Protein 1OPC (pdb70)

Nearest PDB structures (foldseek):
  1opc-assembly1_A  TM=1.010E+00  e=1.180E-20  Escherichia coli
  6lxn-assembly1_B  TM=9.032E-01  e=3.828E-16  Escherichia coli
  2jpb-assembly1_A  TM=8.738E-01  e=3.878E-15  Escherichi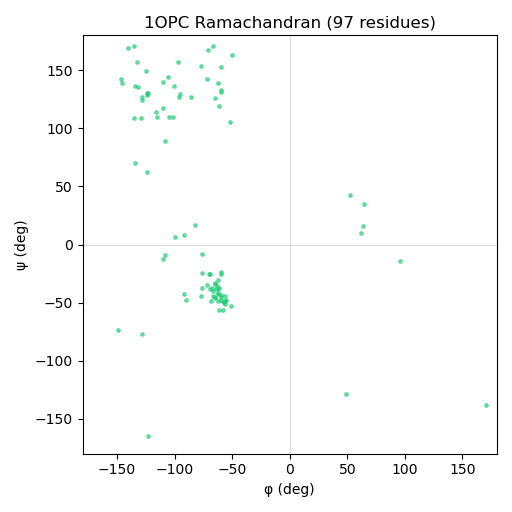a coli
  6zwt-assembly1_A  TM=8.992E-01  e=5.186E-13  Acinetobacter baumannii SDF
  3zq7-assembly1_A  TM=8.823E-01  e=1.208E-08  Escherichia coli K-12

Organism: Escherichia coli (strain K12) (NCBI:txid83333)

InterPro domains:
  IPR001789 Signal transduction response regulator, receiver domain [PF00072] (7-117)
  IPR001789 Signal transduction response regulator, receiver domain [PS50110] (6-120)
  IPR001789 Signal transduction response regulator, receiver domain [SM00448] (5-116)
  IPR001867 OmpR/PhoB-type DNA-binding domain [PF00486] (157-232)
  IPR001867 OmpR/PhoB-type DNA-binding domain [PS51755] (135-234)
  IPR001867 OmpR/PhoB-type DNA-binding domain [SM00862] (156-232)
  IPR001867 OmpR/PhoB-type DNA-binding domain [cd00383] (143-232)
  IPR011006 CheY-like superfamily [SSF52172] (3-126)
  IPR016032 Signal transduction response regulator, C-terminal effector [SSF46894] (132-234)
  IPR036388 Winged helix-like DNA-binding domain superfamily [G3DSA:1.10.10.10] (130-239)
  IPR039420 Transcriptional regulatory protein WalR-like [PTHR48111] (6-232)

Foldseek 3Di:
DADADQWDADLVPRWIARVHHTDHADQQLSLQVCVAVVAAPDFAAQVRSLVSSDDPDPHSPPDRSVVSLLVNLVVPAPDSVDGDQWADDPPTHIHGHGD

Solvent-accessible surface area: 5899 Å² total; per-residue (Å²): 128,29,76,4,52,85,5,100,2,50,40,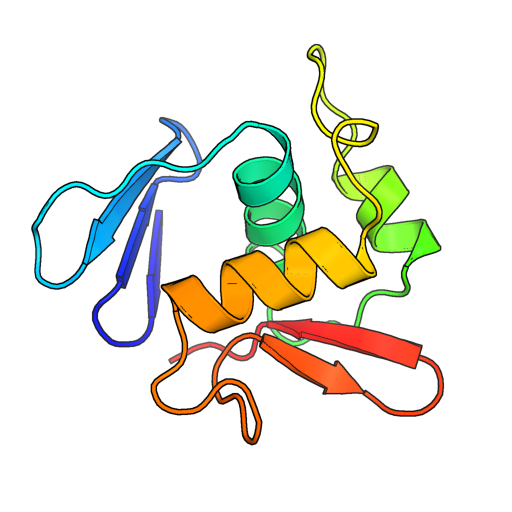73,83,87,83,3,58,101,109,97,116,110,31,115,10,55,16,3,9,16,3,0,0,66,5,0,9,53,46,67,161,85,57,9,46,111,112,92,0,59,77,56,6,162,52,253,85,142,7,10,169,29,67,63,6,55,69,3,2,57,98,0,34,182,36,4,15,152,63,38,77,146,30,93,27,0,56,53,42,221,88,110,10,28,12,2,21,38,127

B-factor: mean 24.41, std 8.56, range [8.74, 55.6]

Structure (mmCIF, N/CA/C/O backbone):
data_1OPC
#
_entry.id   1OPC
#
_cell.length_a   59.140
_cell.length_b   59.140
_cell.length_c   58.110
_cell.angle_alpha   90.00
_cell.angle_beta   90.00
_cell.angle_gamma   120.00
#
_symmetry.space_group_name_H-M   'P 32 2 1'
#
loop_
_entity.id
_entity.type
_entity.pdbx_description
1 polymer OMPR
2 water water
#
loop_
_atom_site.group_PDB
_atom_site.id
_atom_site.type_symbol
_atom_site.label_atom_id
_atom_site.label_alt_id
_atom_site.label_comp_id
_atom_site.label_asym_id
_atom_site.label_entity_id
_atom_site.label_seq_id
_atom_site.pdbx_PDB_ins_code
_atom_site.Cartn_x
_atom_site.Cartn_y
_atom_site.Cartn_z
_atom_site.occupancy
_atom_site.B_iso_or_equiv
_atom_site.auth_seq_id
_atom_site.auth_comp_id
_atom_site.auth_asym_id
_atom_site.auth_atom_id
_atom_site.pdbx_PDB_model_num
ATOM 1 N N . VAL A 1 8 ? 20.033 42.598 5.859 1.00 43.37 137 VAL A N 1
ATOM 2 C CA . VAL A 1 8 ? 20.491 42.062 7.178 1.00 40.51 137 VAL A CA 1
ATOM 3 C C . VAL A 1 8 ? 20.391 40.537 7.150 1.00 39.57 137 VAL A C 1
ATOM 4 O O . VAL A 1 8 ? 21.431 39.863 7.295 1.00 40.96 137 VAL A O 1
ATOM 8 N N . ILE A 1 9 ? 19.182 39.986 7.010 1.00 35.57 138 ILE A N 1
ATOM 9 C CA . ILE A 1 9 ? 19.029 38.552 7.229 1.00 32.62 138 ILE A CA 1
ATOM 10 C C . ILE A 1 9 ? 18.251 37.842 6.119 1.00 29.28 138 ILE A C 1
ATOM 11 O O . ILE A 1 9 ? 17.177 38.247 5.693 1.00 27.31 138 ILE A O 1
ATOM 16 N N . ALA A 1 10 ? 18.798 36.708 5.735 1.00 25.62 139 ALA A N 1
ATOM 17 C CA . ALA A 1 10 ? 18.125 35.851 4.756 1.00 25.19 139 ALA A CA 1
ATOM 18 C C . ALA A 1 10 ? 17.936 34.465 5.344 1.00 22.88 139 ALA A C 1
ATOM 19 O O . ALA A 1 10 ? 18.878 33.815 5.802 1.00 25.16 139 ALA A O 1
ATOM 21 N N . PHE A 1 11 ? 16.710 33.978 5.235 1.00 21.11 140 PHE A N 1
ATOM 22 C CA . PHE A 1 11 ? 16.411 32.589 5.486 1.00 19.55 140 PHE A CA 1
ATOM 23 C C . PHE A 1 11 ? 15.298 32.104 4.604 1.00 17.15 140 PHE A C 1
ATOM 24 O O . PHE A 1 11 ? 14.271 32.751 4.381 1.00 16.59 140 PHE A O 1
ATOM 32 N N . GLY A 1 12 ? 15.402 30.861 4.144 1.00 18.32 141 GLY A N 1
ATOM 33 C CA . GLY A 1 12 ? 14.449 30.356 3.149 1.00 17.79 141 GLY A CA 1
ATOM 34 C C . GLY A 1 12 ? 14.285 31.327 1.988 1.00 19.55 141 GLY A C 1
ATOM 35 O O . GLY A 1 12 ? 15.234 31.806 1.344 1.00 19.78 141 GLY A O 1
ATOM 36 N N . LYS A 1 13 ? 13.037 31.642 1.689 1.00 19.22 142 LYS A N 1
ATOM 37 C CA . LYS A 1 13 ? 12.672 32.555 0.590 1.00 20.60 142 LYS A CA 1
ATOM 38 C C . LYS A 1 13 ? 12.554 33.983 1.084 1.00 20.52 142 LYS A C 1
ATOM 39 O O . LYS A 1 13 ? 12.163 34.904 0.353 1.00 18.93 142 LYS A O 1
ATOM 45 N N . PHE A 1 14 ? 12.963 34.217 2.361 1.00 17.10 143 PHE A N 1
ATOM 46 C CA . PHE A 1 14 ? 12.784 35.509 3.004 1.00 16.16 143 PHE A CA 1
ATOM 47 C C . PHE A 1 14 ? 14.063 36.306 3.132 1.00 14.78 143 PHE A C 1
ATOM 48 O O . PHE A 1 14 ? 15.202 35.835 3.226 1.00 13.79 143 PHE A O 1
ATOM 56 N N . LYS A 1 15 ? 13.923 37.618 2.991 1.00 15.46 144 LYS A N 1
ATOM 57 C CA . LYS A 1 15 ? 14.991 38.570 3.273 1.00 18.60 144 LYS A CA 1
ATOM 58 C C . LYS A 1 15 ? 14.424 39.627 4.207 1.00 17.69 144 LYS A C 1
ATOM 59 O O . LYS A 1 15 ? 13.384 40.206 3.911 1.00 16.03 144 LYS A O 1
ATOM 65 N N . LEU A 1 16 ? 15.081 39.823 5.363 1.00 17.83 145 LEU A N 1
ATOM 66 C CA . LEU A 1 16 ? 14.561 40.790 6.317 1.00 15.60 145 LEU A CA 1
ATOM 67 C C . LEU A 1 16 ? 15.632 41.847 6.623 1.00 18.20 145 LEU A C 1
ATOM 68 O O . LEU A 1 16 ? 16.718 41.442 7.037 1.00 18.89 145 LEU A O 1
ATOM 73 N N . ASN A 1 17 ? 15.291 43.102 6.557 1.00 19.30 146 ASN A N 1
ATOM 74 C CA . ASN A 1 17 ? 16.168 44.205 6.828 1.00 23.59 146 ASN A CA 1
ATOM 75 C C . ASN A 1 17 ? 15.794 44.775 8.216 1.00 23.75 146 ASN A C 1
ATOM 76 O O . ASN A 1 17 ? 14.761 45.353 8.412 1.00 22.54 146 ASN A O 1
ATOM 81 N N . LEU A 1 18 ? 16.683 44.565 9.164 1.00 25.93 147 LEU A N 1
ATOM 82 C CA . LEU A 1 18 ? 16.441 44.847 10.571 1.00 29.55 147 LEU A CA 1
ATOM 83 C C . LEU A 1 18 ? 16.411 46.333 10.877 1.00 30.32 147 LEU A C 1
ATOM 84 O O . LEU A 1 18 ? 15.661 46.807 11.733 1.00 30.57 147 LEU A O 1
ATOM 89 N N . GLY A 1 19 ? 17.242 47.084 10.162 1.00 30.87 148 GLY A N 1
ATOM 90 C CA . GLY A 1 19 ? 17.237 48.530 10.242 1.00 32.64 148 GLY A CA 1
ATOM 91 C C . GLY A 1 19 ? 16.023 49.197 9.656 1.00 32.34 148 GLY A C 1
ATOM 92 O O . GLY A 1 19 ? 15.586 50.186 10.242 1.00 36.69 148 GLY A O 1
ATOM 93 N N . THR A 1 20 ? 15.422 48.770 8.538 1.00 30.72 149 THR A N 1
ATOM 94 C CA . THR A 1 20 ? 14.368 49.530 7.874 1.00 26.24 149 THR A CA 1
ATOM 95 C C . THR A 1 20 ? 12.999 48.899 8.022 1.00 25.38 149 THR A C 1
ATOM 96 O O . THR A 1 20 ? 11.966 49.399 7.600 1.00 24.01 149 THR A O 1
ATOM 100 N N . ARG A 1 21 ? 12.963 47.674 8.553 1.00 24.18 150 ARG A N 1
ATOM 101 C CA . ARG A 1 21 ? 11.758 46.880 8.680 1.00 24.26 150 ARG A CA 1
ATOM 102 C C . ARG A 1 21 ? 11.152 46.497 7.340 1.00 23.04 150 ARG A C 1
ATOM 103 O O . ARG A 1 21 ? 9.967 46.228 7.192 1.00 22.34 150 ARG A O 1
ATOM 111 N N . GLU A 1 22 ? 12.016 46.253 6.371 1.00 22.53 151 GLU A N 1
ATOM 112 C CA . GLU A 1 22 ? 11.580 45.814 5.043 1.00 20.36 151 GLU A CA 1
ATOM 113 C C . GLU A 1 22 ? 11.683 44.300 5.003 1.00 17.43 151 GLU A C 1
ATOM 114 O O . GLU A 1 22 ? 12.750 43.781 5.335 1.00 17.74 151 GLU A O 1
ATOM 120 N N . MET A 1 23 ? 10.612 43.605 4.642 1.00 15.56 152 MET A N 1
ATOM 121 C CA . MET A 1 23 ? 10.735 42.178 4.428 1.00 17.00 152 MET A CA 1
ATOM 122 C C . MET A 1 23 ? 10.243 41.739 3.014 1.00 14.95 152 MET A C 1
ATOM 123 O O . MET A 1 23 ? 9.315 42.342 2.581 1.00 15.70 152 MET A O 1
ATOM 128 N N . PHE A 1 24 ? 10.856 40.690 2.492 1.00 15.79 153 PHE A N 1
ATOM 129 C CA . PHE A 1 24 ? 10.519 40.262 1.115 1.00 17.13 153 PHE A CA 1
ATOM 130 C C . PHE A 1 24 ? 10.339 38.766 1.104 1.00 14.62 153 PHE A C 1
ATOM 131 O O . PHE A 1 24 ? 11.139 38.059 1.714 1.00 19.54 153 PHE A O 1
ATOM 139 N N . ARG A 1 25 ? 9.322 38.240 0.451 1.00 15.38 154 ARG A N 1
ATOM 140 C CA . ARG A 1 25 ? 9.254 36.831 0.154 1.00 14.89 154 ARG A CA 1
ATOM 141 C C . ARG A 1 25 ? 9.439 36.574 -1.378 1.00 13.83 154 ARG A C 1
ATOM 142 O O . ARG A 1 25 ? 8.562 37.025 -2.083 1.00 12.77 154 ARG A O 1
ATOM 150 N N . GLU A 1 26 ? 10.464 35.875 -1.749 1.00 16.69 155 GLU A N 1
ATOM 151 C CA . GLU A 1 26 ? 10.782 35.727 -3.204 1.00 18.57 155 GLU A CA 1
ATOM 152 C C . GLU A 1 26 ? 10.854 37.050 -3.914 1.00 18.20 155 GLU A C 1
ATOM 153 O O . GLU A 1 26 ? 10.260 37.277 -4.988 1.00 19.36 155 GLU A O 1
ATOM 159 N N 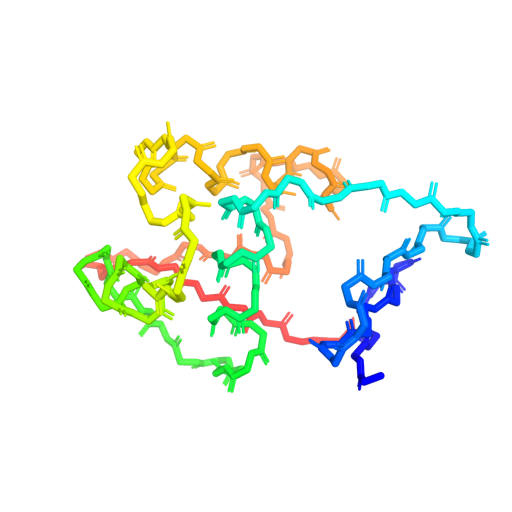. ASP A 1 27 ? 11.485 38.024 -3.282 1.00 16.60 156 ASP A N 1
ATOM 160 C CA . ASP A 1 27 ? 11.600 39.415 -3.579 1.00 17.86 156 ASP A CA 1
ATOM 161 C C . ASP A 1 27 ? 10.360 40.258 -3.621 1.00 13.37 156 ASP A C 1
ATOM 162 O O . ASP A 1 27 ? 10.444 41.408 -4.094 1.00 17.27 156 ASP A O 1
ATOM 167 N N . GLU A 1 28 ? 9.183 39.816 -3.217 1.00 12.22 157 GLU A N 1
ATOM 168 C CA . GLU A 1 28 ? 7.970 40.562 -3.171 1.00 12.91 157 GLU A CA 1
ATOM 169 C C . GLU A 1 28 ? 7.778 41.136 -1.718 1.00 14.36 157 GLU A C 1
ATOM 170 O O . GLU A 1 28 ? 8.023 40.353 -0.822 1.00 14.22 157 GLU A O 1
ATOM 176 N N . PRO A 1 29 ? 7.520 42.399 -1.656 1.00 15.60 158 PRO A N 1
ATOM 177 C CA . PRO A 1 29 ? 7.406 43.112 -0.371 1.00 16.94 158 PRO A CA 1
ATOM 178 C C . PRO A 1 29 ? 6.236 42.629 0.464 1.00 15.63 158 PRO A C 1
ATOM 179 O O . PRO A 1 29 ? 5.047 42.575 0.096 1.00 14.57 158 PRO A O 1
ATOM 183 N N . MET A 1 30 ? 6.602 42.249 1.711 1.00 17.47 159 MET A N 1
ATOM 184 C CA . MET A 1 30 ? 5.556 41.688 2.617 1.00 17.70 159 MET A CA 1
ATOM 185 C C . MET A 1 30 ? 5.629 42.469 3.960 1.00 16.62 159 MET A C 1
ATOM 186 O O . MET A 1 30 ? 6.729 42.762 4.419 1.00 15.87 159 MET A O 1
ATOM 191 N N . PRO A 1 31 ? 4.541 43.006 4.438 1.00 14.81 160 PRO A N 1
ATOM 192 C CA . PRO A 1 31 ? 4.538 43.853 5.642 1.00 18.75 160 PRO A CA 1
ATOM 193 C C . PRO A 1 31 ? 4.651 43.033 6.959 1.00 20.29 160 PRO A C 1
ATOM 194 O O . PRO A 1 31 ? 4.219 41.895 7.029 1.00 22.17 160 PRO A O 1
ATOM 198 N N . LEU A 1 32 ? 5.187 43.687 7.947 1.00 23.92 161 LEU A N 1
ATOM 199 C CA . LEU A 1 32 ? 5.375 43.246 9.323 1.00 26.61 161 LEU A CA 1
ATOM 200 C C . LEU A 1 32 ? 4.797 44.352 10.262 1.00 24.81 161 LEU A C 1
ATOM 201 O O . LEU A 1 32 ? 5.483 45.390 10.449 1.00 25.69 161 LEU A O 1
ATOM 206 N N . THR A 1 33 ? 3.672 43.979 10.853 1.00 25.26 162 THR A N 1
ATOM 207 C CA . THR A 1 33 ? 3.156 44.780 11.989 1.00 24.23 162 THR A CA 1
ATOM 208 C C . THR A 1 33 ? 4.231 45.023 13.008 1.00 22.60 162 THR A C 1
ATOM 209 O O . THR A 1 33 ? 5.286 44.380 13.078 1.00 21.72 162 THR A O 1
ATOM 213 N N . SER A 1 34 ? 3.972 46.021 13.897 1.00 22.37 163 SER A N 1
ATOM 214 C CA . SER A 1 34 ? 4.930 46.323 14.939 1.00 19.78 163 SER A CA 1
ATOM 215 C C . SER A 1 34 ? 5.265 45.096 15.771 1.00 16.33 163 SER A C 1
ATOM 216 O O . SER A 1 34 ? 6.449 44.921 16.067 1.00 18.89 163 SER A O 1
ATOM 219 N N . GLY A 1 35 ? 4.294 44.333 16.220 1.00 18.38 164 GLY A N 1
ATOM 220 C CA . GLY A 1 35 ? 4.565 43.226 17.149 1.00 18.36 164 GLY A CA 1
ATOM 221 C C . GLY A 1 35 ? 5.179 42.025 16.454 1.00 17.11 164 GLY A C 1
ATOM 222 O O . GLY A 1 35 ? 6.038 41.269 16.949 1.00 15.90 164 GLY A O 1
ATOM 223 N N . GLU A 1 36 ? 4.693 41.784 15.201 1.00 15.99 165 GLU A N 1
ATOM 224 C CA . GLU A 1 36 ? 5.367 40.765 14.385 1.00 15.19 165 GLU A CA 1
ATOM 225 C C . GLU A 1 36 ? 6.823 41.042 14.198 1.00 12.59 165 GLU A C 1
ATOM 226 O O . GLU A 1 36 ? 7.694 40.183 14.425 1.00 15.11 165 GLU A O 1
ATOM 232 N N . PHE A 1 37 ? 7.201 42.249 13.805 1.00 14.35 166 PHE A N 1
ATOM 233 C CA . PHE A 1 37 ? 8.534 42.740 13.622 1.00 17.17 166 PHE A CA 1
ATOM 234 C C . PHE A 1 37 ? 9.330 42.658 14.934 1.00 16.50 166 PHE A C 1
ATOM 235 O O . PHE A 1 37 ? 10.448 42.174 14.953 1.00 14.95 166 PHE A O 1
ATOM 243 N N . ALA A 1 38 ? 8.656 43.152 15.996 1.00 17.39 167 ALA A N 1
ATOM 244 C CA . ALA A 1 38 ? 9.410 43.069 17.293 1.00 17.42 167 ALA A CA 1
ATOM 245 C C . ALA A 1 38 ? 9.783 41.639 17.614 1.00 14.65 167 ALA A C 1
ATOM 246 O O . ALA A 1 38 ? 10.923 41.403 18.017 1.00 15.60 167 ALA A O 1
ATOM 248 N N . VAL A 1 39 ? 8.864 40.674 17.552 1.00 17.38 168 VAL A N 1
ATOM 249 C CA . VAL A 1 39 ? 9.175 39.282 17.892 1.00 17.10 168 VAL A CA 1
ATOM 250 C C . VAL A 1 39 ? 10.174 38.645 16.937 1.00 16.30 168 VAL A C 1
ATOM 251 O O . VAL A 1 39 ? 11.148 37.993 17.291 1.00 12.93 168 VAL A O 1
ATOM 255 N N . LEU A 1 40 ? 9.901 38.880 15.634 1.00 14.71 169 LEU A N 1
ATOM 256 C CA . LEU A 1 40 ? 10.862 38.327 14.650 1.00 13.45 169 LEU A CA 1
ATOM 257 C C . LEU A 1 40 ? 12.200 38.905 14.808 1.00 8.74 169 LEU A C 1
ATOM 258 O O . LEU A 1 40 ? 13.164 38.158 14.777 1.00 11.95 169 LEU A O 1
ATOM 263 N N . LYS A 1 41 ? 12.427 40.198 15.050 1.00 12.37 170 LYS A N 1
ATOM 264 C CA . LYS A 1 41 ? 13.736 40.755 15.260 1.00 17.01 170 LYS A CA 1
ATOM 265 C C . LYS A 1 41 ? 14.411 40.176 16.510 1.00 16.78 170 LYS A C 1
ATOM 266 O O . LYS A 1 41 ? 15.609 39.968 16.490 1.00 14.99 170 LYS A O 1
ATOM 272 N N . ALA A 1 42 ? 13.629 39.908 17.559 1.00 15.75 171 ALA A N 1
ATOM 273 C CA . ALA A 1 42 ? 14.279 39.357 18.779 1.00 14.97 171 ALA A CA 1
ATOM 274 C C . ALA A 1 42 ? 14.825 37.983 18.493 1.00 15.11 171 ALA A C 1
ATOM 275 O O . ALA A 1 42 ? 15.952 37.553 18.748 1.00 17.43 171 ALA A O 1
ATOM 277 N N . LEU A 1 43 ? 14.013 37.158 17.802 1.00 15.83 172 LEU A N 1
ATOM 278 C CA . LEU A 1 43 ? 14.400 35.817 17.400 1.00 14.70 172 LEU A CA 1
ATOM 279 C C . LEU A 1 43 ? 15.650 35.792 16.530 1.00 16.21 172 LEU A C 1
ATOM 280 O O . LEU A 1 43 ? 16.611 35.087 16.811 1.00 14.22 172 LEU A O 1
ATOM 285 N N . VAL A 1 44 ? 15.628 36.518 15.401 1.00 18.77 173 VAL A N 1
ATOM 286 C CA . VAL A 1 44 ? 16.686 36.314 14.385 1.00 18.35 173 VAL A CA 1
ATOM 287 C C . VAL A 1 44 ? 17.971 36.972 14.820 1.00 19.32 173 VAL A C 1
ATOM 288 O O . VAL A 1 44 ? 19.071 36.636 14.377 1.00 19.13 173 VAL A O 1
ATOM 292 N N . SER A 1 45 ? 17.855 37.988 15.685 1.00 18.51 174 SER A N 1
ATOM 293 C CA . SER A 1 45 ? 19.028 38.623 16.257 1.00 19.03 174 SER A CA 1
ATOM 294 C C . SER A 1 45 ? 19.653 37.777 17.355 1.00 18.60 174 SER A C 1
ATOM 295 O O . SER A 1 45 ? 20.783 38.052 17.778 1.00 18.57 174 SER A O 1
ATOM 298 N N . HIS A 1 46 ? 19.067 36.691 17.807 1.00 18.77 175 HIS A N 1
ATOM 299 C CA . HIS A 1 46 ? 19.656 35.703 18.699 1.00 18.95 175 HIS A CA 1
ATOM 300 C C . HIS A 1 46 ? 19.628 34.309 18.138 1.00 19.99 175 HIS A C 1
ATOM 301 O O . HIS A 1 46 ? 19.014 33.374 18.668 1.00 19.33 175 HIS A O 1
ATOM 308 N N . PRO A 1 47 ? 20.321 34.088 16.997 1.00 19.99 176 PRO A N 1
ATOM 309 C CA . PRO A 1 47 ? 20.153 32.825 16.285 1.00 21.04 176 PRO A CA 1
ATOM 310 C C . PRO A 1 47 ? 20.539 31.644 17.139 1.00 21.76 176 PRO A C 1
ATOM 311 O O . PRO A 1 47 ? 21.574 31.602 17.808 1.00 22.73 176 PRO A O 1
ATOM 315 N N . ARG A 1 48 ? 19.709 30.623 17.211 1.00 22.14 177 ARG A N 1
ATOM 316 C CA . ARG A 1 48 ? 19.888 29.420 17.985 1.00 25.41 177 ARG A CA 1
ATOM 317 C C . ARG A 1 48 ? 19.934 29.645 19.493 1.00 25.64 177 ARG A C 1
ATOM 318 O O . ARG A 1 48 ? 20.375 28.744 20.216 1.00 25.76 177 ARG A O 1
ATOM 326 N N . GLU A 1 49 ? 19.509 30.800 20.011 1.00 25.34 178 GLU A N 1
ATOM 327 C CA . GLU A 1 49 ? 19.279 30.916 21.455 1.00 24.90 178 GLU A CA 1
ATOM 328 C C . GLU A 1 49 ? 17.773 30.824 21.719 1.00 21.67 178 GLU A C 1
ATOM 329 O O . GLU A 1 49 ? 17.031 31.694 21.290 1.00 22.92 178 GLU A O 1
ATOM 335 N N . PRO A 1 50 ? 17.334 29.741 22.316 1.00 20.45 179 PRO A N 1
ATOM 336 C CA . PRO A 1 50 ? 15.953 29.597 22.744 1.00 20.17 179 PRO A CA 1
ATOM 337 C C . PRO A 1 50 ? 15.609 30.700 23.742 1.00 18.78 179 PRO A C 1
ATOM 338 O O . PRO A 1 50 ? 16.411 31.065 24.598 1.00 18.57 179 PRO A O 1
ATOM 342 N N . LEU A 1 51 ? 14.469 31.323 23.528 1.00 17.87 180 LEU A N 1
ATOM 343 C CA . LEU A 1 51 ? 14.118 32.538 24.236 1.00 17.36 180 LEU A CA 1
ATOM 344 C C . LEU A 1 51 ? 12.773 32.303 24.926 1.00 18.18 180 LEU A C 1
ATOM 345 O O . LEU A 1 51 ? 11.859 31.847 24.262 1.00 17.95 180 LEU A O 1
ATOM 350 N N . SER A 1 52 ? 12.705 32.587 26.242 1.00 15.09 181 SER A N 1
ATOM 351 C CA . SER A 1 52 ? 11.445 32.299 26.937 1.00 13.49 181 SER A CA 1
ATOM 352 C C . SER A 1 52 ? 10.425 33.317 26.456 1.00 12.73 181 SER A C 1
ATOM 353 O O . SER A 1 52 ? 10.808 34.344 25.920 1.00 14.14 181 SER A O 1
ATOM 356 N N . ARG A 1 53 ? 9.148 33.126 26.742 1.00 14.47 182 ARG A N 1
ATOM 357 C CA . ARG A 1 53 ? 8.193 34.202 26.507 1.00 15.58 182 ARG A CA 1
ATOM 358 C C . ARG A 1 53 ? 8.522 35.482 27.204 1.00 18.18 182 ARG A C 1
ATOM 359 O O . ARG A 1 53 ? 8.335 36.536 26.591 1.00 14.76 182 ARG A O 1
ATOM 367 N N . ASP A 1 54 ? 8.919 35.406 28.522 1.00 14.50 183 ASP A N 1
ATOM 368 C CA . ASP A 1 54 ? 9.352 36.601 29.195 1.00 15.69 183 ASP A CA 1
ATOM 369 C C . ASP A 1 54 ? 10.495 37.328 28.500 1.00 14.64 183 ASP A C 1
ATOM 370 O O . ASP A 1 54 ? 10.437 38.533 28.286 1.00 14.77 183 ASP A O 1
ATOM 375 N N . LYS A 1 55 ? 11.539 36.656 28.112 1.00 14.37 184 LYS A N 1
ATOM 376 C CA . LYS A 1 55 ? 12.698 37.222 27.442 1.00 18.96 184 LYS A CA 1
ATOM 377 C C . LYS A 1 55 ? 12.341 37.787 26.041 1.00 18.56 184 LYS A C 1
ATOM 378 O O . LYS A 1 55 ? 12.739 38.926 25.740 1.00 19.72 184 LYS A O 1
ATOM 384 N N . LEU A 1 56 ? 11.416 37.173 25.344 1.00 19.56 185 LEU A N 1
ATOM 385 C CA . LEU A 1 56 ? 10.917 37.722 24.067 1.00 20.65 185 LEU A CA 1
ATOM 386 C C . LEU A 1 56 ? 10.121 38.985 24.243 1.00 20.84 185 LEU A C 1
ATOM 387 O O . LEU A 1 56 ? 10.361 40.010 23.606 1.00 22.43 185 LEU A O 1
ATOM 392 N N . MET A 1 57 ? 9.174 38.941 25.189 1.00 23.59 186 MET A N 1
ATOM 393 C CA . MET A 1 57 ? 8.416 40.133 25.551 1.00 28.44 186 MET A CA 1
ATOM 394 C C . MET A 1 57 ? 9.378 41.273 25.849 1.00 26.61 186 MET A C 1
ATOM 395 O O . MET A 1 57 ? 9.108 42.332 25.309 1.00 25.70 186 MET A O 1
ATOM 400 N N . ASN A 1 58 ? 10.357 41.069 26.726 1.00 25.90 187 ASN A N 1
ATOM 401 C CA . ASN A 1 58 ? 11.336 42.044 27.110 1.00 24.91 187 ASN A CA 1
ATOM 402 C C . ASN A 1 58 ? 12.105 42.599 25.892 1.00 24.46 187 ASN A C 1
ATOM 403 O O . ASN A 1 58 ? 12.334 43.794 25.793 1.00 21.51 187 ASN A O 1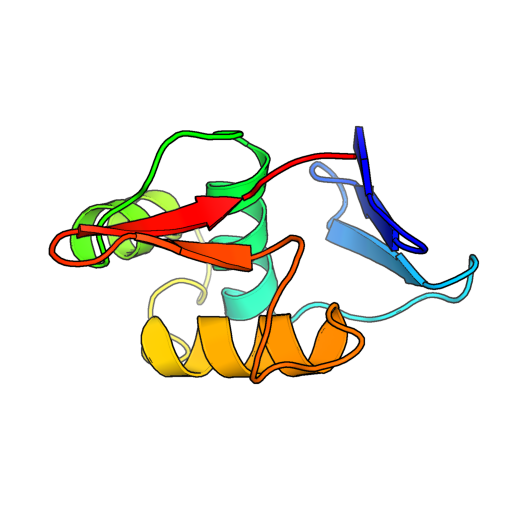
ATOM 408 N N . LEU A 1 59 ? 12.640 41.692 25.067 1.00 22.29 188 LEU A N 1
ATOM 409 C CA . LEU A 1 59 ? 13.381 42.058 23.859 1.00 24.75 188 LEU A CA 1
ATOM 410 C C . LEU A 1 59 ? 12.548 42.749 22.788 1.00 26.72 188 LEU A C 1
ATOM 411 O O . LEU A 1 59 ? 13.004 43.622 22.021 1.00 28.34 188 LEU A O 1
ATOM 416 N N . ALA A 1 60 ? 11.278 42.393 22.668 1.00 27.39 189 ALA A N 1
ATOM 417 C CA . ALA A 1 60 ? 10.286 43.088 21.878 1.00 29.38 189 ALA A CA 1
ATOM 418 C C . ALA A 1 60 ? 9.983 44.543 22.215 1.00 31.37 189 ALA A C 1
ATOM 419 O O . ALA A 1 60 ? 9.474 45.253 21.323 1.00 30.82 189 ALA A O 1
ATOM 421 N N . ARG A 1 61 ? 10.221 45.016 23.439 1.00 30.98 190 ARG A N 1
ATOM 422 C CA . ARG A 1 61 ? 9.970 46.398 23.803 1.00 33.18 190 ARG A CA 1
ATOM 423 C C . ARG A 1 61 ? 10.770 47.429 23.014 1.00 33.55 190 ARG A C 1
ATOM 424 O O . ARG A 1 61 ? 12.008 47.469 23.053 1.00 32.86 190 ARG A O 1
ATOM 432 N N . GLY A 1 62 ? 10.058 48.304 22.297 1.00 32.78 191 GLY A N 1
ATOM 433 C CA . GLY A 1 62 ? 10.704 49.425 21.613 1.00 30.79 191 GLY A CA 1
ATOM 434 C C . GLY A 1 62 ? 10.070 50.736 22.082 1.00 30.43 191 GLY A C 1
ATOM 435 O O . GLY A 1 62 ? 9.265 50.690 23.014 1.00 30.78 191 GLY A O 1
ATOM 436 N N . ARG A 1 63 ? 10.285 51.853 21.389 1.00 26.82 192 ARG A N 1
ATOM 437 C CA . ARG A 1 63 ? 9.566 53.076 21.703 1.00 27.67 192 ARG A CA 1
ATOM 438 C C . ARG A 1 63 ? 8.163 53.217 21.119 1.00 27.48 192 ARG A C 1
ATOM 439 O O . ARG A 1 63 ? 7.559 54.301 21.162 1.00 26.54 192 ARG A O 1
ATOM 447 N N . GLU A 1 64 ? 7.560 52.113 20.663 1.00 27.97 193 GLU A N 1
ATOM 448 C CA . GLU A 1 64 ? 6.249 52.140 20.036 1.00 27.13 193 GLU A CA 1
ATOM 449 C C . GLU A 1 64 ? 5.428 50.995 20.600 1.00 27.28 19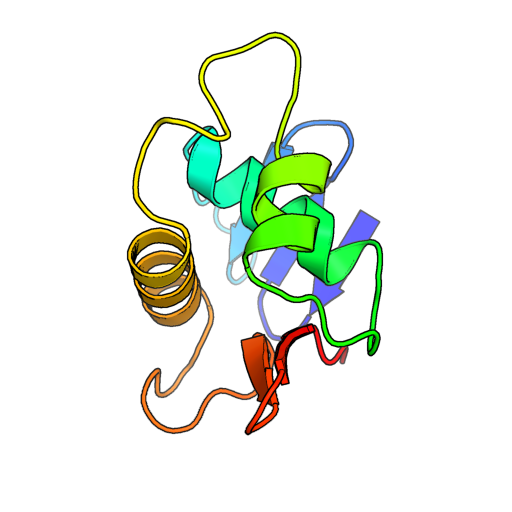3 GLU A C 1
ATOM 450 O O . GLU A 1 64 ? 5.982 50.135 21.288 1.00 27.58 193 GLU A O 1
ATOM 456 N N . TYR A 1 65 ? 4.156 50.967 20.285 1.00 26.36 194 TYR A N 1
ATOM 457 C CA . TYR A 1 65 ? 3.258 49.851 20.379 1.00 29.23 194 TYR A CA 1
ATOM 458 C C . TYR A 1 65 ? 3.861 48.640 19.668 1.00 30.45 194 TYR A C 1
ATOM 459 O O . TYR A 1 65 ? 4.107 48.752 18.461 1.00 28.77 194 TYR A O 1
ATOM 468 N N . SER A 1 66 ? 4.342 47.661 20.410 1.00 27.99 195 SER A N 1
ATOM 469 C CA . SER A 1 66 ? 5.113 46.573 19.815 1.00 29.57 195 SER A CA 1
ATOM 470 C C . SER A 1 66 ? 4.828 45.349 20.668 1.00 30.83 195 SER A C 1
ATOM 471 O O . SER A 1 66 ? 4.063 44.463 20.284 1.00 29.17 195 SER A O 1
ATOM 474 N N . ALA A 1 67 ? 5.408 45.360 21.844 1.00 31.92 196 ALA A N 1
ATOM 475 C CA . ALA A 1 67 ? 5.297 44.232 22.766 1.00 33.96 196 ALA A CA 1
ATOM 476 C C . ALA A 1 67 ? 3.870 43.966 23.211 1.00 34.23 196 ALA A C 1
ATOM 477 O O . ALA A 1 67 ? 3.494 42.793 23.428 1.00 33.83 196 ALA A O 1
ATOM 479 N N . MET A 1 68 ? 3.015 44.979 23.303 1.00 33.43 197 MET A N 1
ATOM 480 C CA . MET A 1 68 ? 1.694 44.823 23.910 1.00 34.99 197 MET A CA 1
ATOM 481 C C . MET A 1 68 ? 0.618 44.666 22.841 1.00 35.12 197 MET A C 1
ATOM 482 O O . MET A 1 68 ? -0.586 44.573 23.121 1.00 33.85 197 MET A O 1
ATOM 487 N N . GLU A 1 69 ? 0.994 44.547 21.553 1.00 35.35 198 GLU A N 1
ATOM 488 C CA . GLU A 1 69 ? 0.020 44.356 20.486 1.00 34.35 198 GLU A CA 1
ATOM 489 C C . GLU A 1 69 ? -0.797 43.081 20.606 1.00 34.89 198 GLU A C 1
ATOM 490 O O . GLU A 1 69 ? -2.034 43.124 20.637 1.00 33.62 198 GLU A O 1
ATOM 496 N N . ARG A 1 70 ? -0.157 41.917 20.673 1.00 34.13 199 ARG A N 1
ATOM 497 C CA . ARG A 1 70 ? -0.811 40.647 20.908 1.00 35.10 199 ARG A CA 1
ATOM 498 C C . ARG A 1 70 ? 0.050 39.783 21.853 1.00 34.44 199 ARG A C 1
ATOM 499 O O . ARG A 1 70 ? 1.216 40.114 22.083 1.00 33.87 199 ARG A O 1
ATOM 507 N N . SER A 1 71 ? -0.530 38.687 22.323 1.00 31.19 200 SER A N 1
ATOM 508 C CA . SER A 1 71 ? 0.246 37.730 23.126 1.00 30.93 200 SER A CA 1
ATOM 509 C C . SER A 1 71 ? 1.432 37.186 22.333 1.00 28.69 200 SER A C 1
ATOM 510 O O . SER A 1 71 ? 1.341 37.147 21.089 1.00 25.61 200 SER A O 1
ATOM 513 N N . ILE A 1 72 ? 2.518 36.772 22.990 1.00 25.42 201 ILE A N 1
ATOM 514 C CA . ILE A 1 72 ? 3.685 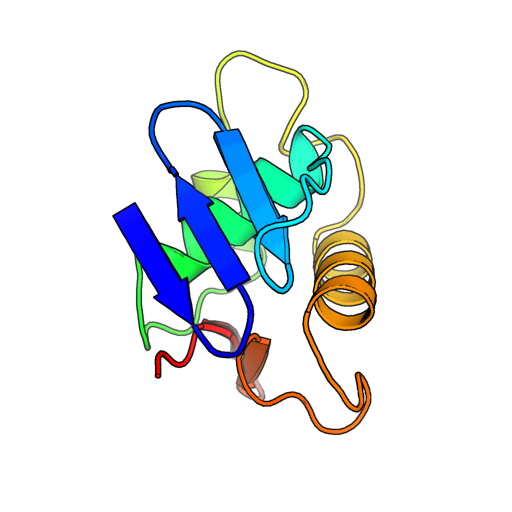36.2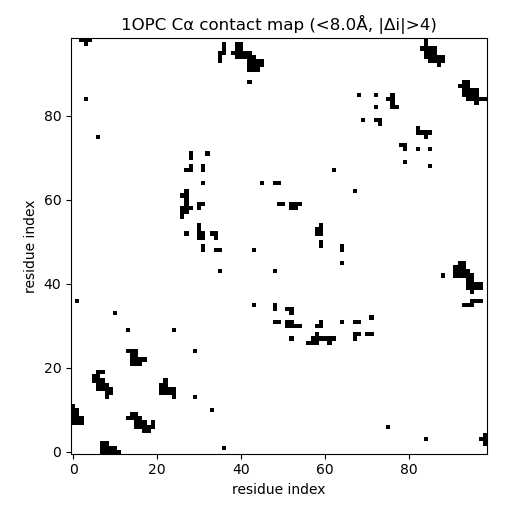72 22.281 1.00 24.03 201 ILE A CA 1
ATOM 515 C C . ILE A 1 72 ? 3.300 35.005 21.477 1.00 24.49 201 ILE A C 1
ATOM 516 O O . ILE A 1 72 ? 3.804 34.863 20.355 1.00 22.52 201 ILE A O 1
ATOM 521 N N . ASP A 1 73 ? 2.518 34.084 22.020 1.00 21.82 202 ASP A N 1
ATOM 522 C CA . ASP A 1 73 ? 2.202 32.829 21.338 1.00 23.76 202 ASP A CA 1
ATOM 523 C C . ASP A 1 73 ? 1.403 33.067 20.047 1.00 22.63 202 ASP A C 1
ATOM 524 O O . ASP A 1 73 ? 1.560 32.363 19.025 1.00 20.37 202 ASP A O 1
ATOM 529 N N . VAL A 1 74 ? 0.502 34.025 20.094 1.00 22.30 203 VAL A N 1
ATOM 530 C CA . VAL A 1 74 ? -0.270 34.487 18.940 1.00 22.26 203 VAL A CA 1
ATOM 531 C C . VAL A 1 74 ? 0.628 35.189 17.914 1.00 19.64 203 VAL A C 1
ATOM 532 O O . VAL A 1 74 ? 0.462 34.925 16.692 1.00 17.93 203 VAL A O 1
ATOM 536 N N . GLN A 1 75 ? 1.619 35.948 18.328 1.00 17.97 204 GLN A N 1
ATOM 537 C CA . GLN A 1 75 ? 2.596 36.531 17.415 1.00 19.40 204 GLN A CA 1
ATOM 538 C C . GLN A 1 75 ? 3.401 35.412 16.749 1.00 19.30 204 GLN A C 1
ATOM 539 O O . GLN A 1 75 ? 3.635 35.515 15.523 1.00 16.46 204 GLN A O 1
ATOM 545 N N . ILE A 1 76 ? 3.854 34.429 17.530 1.00 15.83 205 ILE A N 1
ATOM 546 C CA . ILE A 1 76 ? 4.621 33.322 16.969 1.00 15.27 205 ILE A CA 1
ATOM 547 C C . ILE A 1 76 ? 3.826 32.552 15.914 1.00 16.96 205 ILE A C 1
ATOM 548 O O . ILE A 1 76 ? 4.366 32.175 14.860 1.00 14.29 205 ILE A O 1
ATOM 553 N N . SER A 1 77 ? 2.570 32.319 16.238 1.00 15.35 206 SER A N 1
ATOM 554 C CA . SER A 1 77 ? 1.647 31.608 15.348 1.00 18.27 206 SER A CA 1
ATOM 555 C C . SER A 1 77 ? 1.457 32.395 14.049 1.00 18.38 206 SER A C 1
ATOM 556 O O . SER A 1 77 ? 1.585 31.776 12.968 1.00 18.80 206 SER A O 1
ATOM 559 N N . ARG A 1 78 ? 1.191 33.678 14.128 1.00 17.17 207 ARG A N 1
ATOM 560 C CA . ARG A 1 78 ? 1.124 34.532 12.964 1.00 19.40 207 ARG A CA 1
ATOM 561 C C . ARG A 1 78 ? 2.422 34.581 12.165 1.00 18.35 207 ARG A C 1
ATOM 562 O O . ARG A 1 78 ? 2.358 34.383 10.943 1.00 18.45 207 ARG A O 1
ATOM 570 N N . LEU A 1 79 ? 3.596 34.712 12.744 1.00 14.30 208 LEU A N 1
ATOM 571 C CA . LEU A 1 79 ? 4.896 34.663 12.103 1.00 16.09 208 LEU A CA 1
ATOM 572 C C . LEU A 1 79 ? 5.174 33.311 11.427 1.00 17.98 208 LEU A C 1
ATOM 573 O O . LEU A 1 79 ? 5.549 33.249 10.226 1.00 14.63 208 LEU A O 1
ATOM 578 N N . ARG A 1 80 ? 4.730 32.221 12.061 1.00 15.74 209 ARG A N 1
ATOM 579 C CA . ARG A 1 80 ? 4.870 30.893 11.476 1.00 15.89 209 ARG A CA 1
ATOM 580 C C . ARG A 1 80 ? 3.998 30.754 10.206 1.00 18.12 209 ARG A C 1
ATOM 581 O O . ARG A 1 80 ? 4.397 30.137 9.219 1.00 18.32 209 ARG A O 1
ATOM 589 N N . ARG A 1 81 ? 2.797 31.282 10.199 1.00 18.73 210 ARG A N 1
ATOM 590 C CA . ARG A 1 81 ? 1.876 31.240 9.086 1.00 22.85 210 ARG A CA 1
ATOM 591 C C . ARG A 1 81 ? 2.347 32.116 7.916 1.00 22.56 210 ARG A C 1
ATOM 592 O O . ARG A 1 81 ? 2.168 31.726 6.734 1.00 23.20 210 ARG A O 1
ATOM 600 N N . MET A 1 82 ? 3.141 33.110 8.217 1.00 20.71 211 MET A N 1
ATOM 601 C CA . MET A 1 82 ? 3.866 33.955 7.293 1.00 23.98 211 MET A CA 1
ATOM 602 C C . MET A 1 82 ? 5.098 33.270 6.719 1.00 23.95 211 MET A C 1
ATOM 603 O O . MET A 1 82 ? 5.330 33.348 5.494 1.00 19.21 211 MET A O 1
ATOM 608 N N . VAL A 1 83 ? 5.934 32.569 7.499 1.00 19.16 212 VAL A N 1
ATOM 609 C CA . VAL A 1 83 ? 7.245 32.164 7.072 1.00 19.01 212 VAL A CA 1
ATOM 610 C C . VAL A 1 83 ? 7.401 30.664 6.837 1.00 17.32 212 VAL A C 1
ATOM 611 O O . VAL A 1 83 ? 8.389 30.209 6.232 1.00 17.84 212 VAL A O 1
ATOM 615 N N . GLU A 1 84 ? 6.493 29.788 7.230 1.00 17.88 213 GLU A N 1
ATOM 616 C CA . GLU A 1 84 ? 6.770 28.363 7.320 1.00 19.35 213 GLU A CA 1
ATOM 617 C C . GLU A 1 84 ? 5.960 27.691 6.182 1.00 20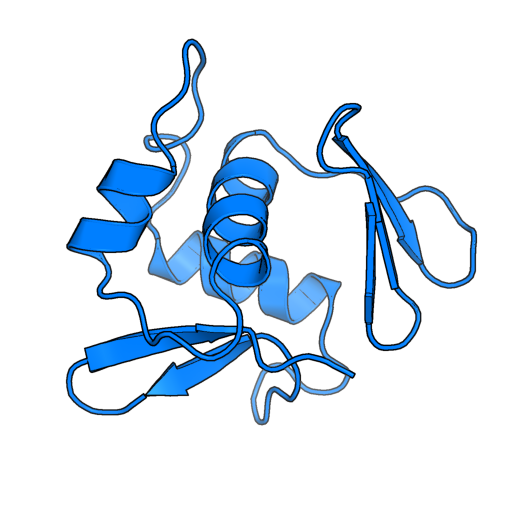.49 213 GLU A C 1
ATOM 618 O O . GLU A 1 84 ? 4.793 28.050 6.053 1.00 22.57 213 GLU A O 1
ATOM 624 N N . GLU A 1 85 ? 6.558 26.716 5.531 1.00 19.96 214 GLU A N 1
ATOM 625 C CA . GLU A 1 85 ? 5.765 25.836 4.660 1.00 21.87 214 GLU A CA 1
ATOM 626 C C . GLU A 1 85 ? 4.695 25.045 5.414 1.00 21.52 214 GLU A C 1
ATOM 627 O O . GLU A 1 85 ? 3.614 24.887 4.877 1.00 19.58 214 GLU A O 1
ATOM 633 N N . ASP A 1 86 ? 5.013 24.579 6.635 1.00 19.21 215 ASP A N 1
ATOM 634 C CA . ASP A 1 86 ? 3.965 23.932 7.444 1.00 20.63 215 ASP A CA 1
ATOM 635 C C . ASP A 1 86 ? 4.092 24.485 8.876 1.00 17.69 215 ASP A C 1
ATOM 636 O O . ASP A 1 86 ? 5.073 24.135 9.502 1.00 16.81 215 ASP A O 1
ATOM 641 N N . PRO A 1 87 ? 3.188 25.297 9.325 1.00 19.76 216 PRO A N 1
ATOM 642 C CA . PRO A 1 87 ? 3.267 25.885 10.679 1.00 20.49 216 PRO A CA 1
ATOM 643 C C . PRO A 1 87 ? 3.287 24.858 11.796 1.00 20.19 216 PRO A C 1
ATOM 644 O O . PRO A 1 87 ? 3.938 25.062 12.852 1.00 17.21 216 PRO A O 1
ATOM 648 N N . ALA A 1 88 ? 2.725 23.688 11.516 1.00 18.24 217 ALA A N 1
ATOM 649 C CA . ALA A 1 88 ? 2.743 22.539 12.383 1.00 19.25 217 ALA A CA 1
ATOM 650 C C . ALA A 1 88 ? 4.078 21.856 12.549 1.00 20.03 217 ALA A C 1
ATOM 651 O O . ALA A 1 88 ? 4.322 21.196 13.569 1.00 18.81 217 ALA A O 1
ATOM 653 N N . HIS A 1 89 ? 5.001 21.967 11.586 1.00 19.47 218 HIS A N 1
ATOM 654 C CA . HIS A 1 89 ? 6.332 21.420 11.660 1.00 20.10 218 HIS A CA 1
ATOM 655 C C . HIS A 1 89 ? 7.356 22.443 11.206 1.00 22.21 218 HIS A C 1
ATOM 656 O O . HIS A 1 89 ? 7.820 22.450 10.038 1.00 16.82 218 HIS A O 1
ATOM 663 N N . PRO A 1 90 ? 7.544 23.483 12.033 1.00 20.15 219 PRO A N 1
ATOM 664 C CA . PRO A 1 90 ? 8.258 24.676 11.589 1.00 18.63 219 PRO A CA 1
ATOM 665 C C . PRO A 1 90 ? 9.736 24.421 11.434 1.00 18.91 219 PRO A C 1
ATOM 666 O O . PRO A 1 90 ? 10.352 23.670 12.213 1.00 17.47 219 PRO A O 1
ATOM 670 N N . ARG A 1 91 ? 10.341 25.037 10.385 1.00 16.19 220 ARG A N 1
ATOM 671 C CA . ARG A 1 91 ? 11.768 25.017 10.207 1.00 17.40 220 ARG A CA 1
ATOM 672 C C . ARG A 1 91 ? 12.538 26.168 10.856 1.00 14.82 220 ARG A C 1
ATOM 673 O O . ARG A 1 91 ? 13.651 25.946 11.341 1.00 17.46 220 ARG A O 1
ATOM 681 N N . TYR A 1 92 ? 12.117 27.404 10.691 1.00 14.45 221 TYR A N 1
ATOM 682 C CA . TYR A 1 92 ? 12.832 28.579 11.072 1.00 18.17 221 TYR A CA 1
ATOM 683 C C . TYR A 1 92 ? 12.454 29.039 12.521 1.00 19.41 221 TYR A C 1
ATOM 684 O O . TYR A 1 92 ? 13.360 29.439 13.247 1.00 19.10 221 TYR A O 1
ATOM 693 N N . ILE A 1 93 ? 11.176 28.980 12.813 1.00 17.41 222 ILE A N 1
ATOM 694 C CA . ILE A 1 93 ? 10.725 29.383 14.186 1.00 17.71 222 ILE A CA 1
ATOM 695 C C . ILE A 1 93 ? 10.301 28.162 14.966 1.00 13.74 222 ILE A C 1
ATOM 696 O O . ILE A 1 93 ? 9.171 27.720 14.828 1.00 17.01 222 ILE A O 1
ATOM 701 N N . GLN A 1 94 ? 11.212 27.497 15.673 1.00 12.99 223 GLN A N 1
ATOM 702 C CA . GLN A 1 94 ? 11.077 26.242 16.305 1.00 15.04 223 GLN A CA 1
ATOM 703 C C . GLN A 1 94 ? 10.749 26.425 17.791 1.00 15.78 223 GLN A C 1
ATOM 704 O O . GLN A 1 94 ? 11.011 27.483 18.376 1.00 16.85 223 GLN A O 1
ATOM 710 N N . THR A 1 95 ? 10.148 25.378 18.341 1.00 15.23 224 THR A N 1
ATOM 711 C CA . THR A 1 95 ? 9.751 25.327 19.760 1.00 17.80 224 THR A CA 1
ATOM 712 C C . THR A 1 95 ? 10.795 24.512 20.522 1.00 17.93 224 THR A C 1
ATOM 713 O O . THR A 1 95 ? 11.253 23.484 20.005 1.00 17.81 224 THR A O 1
ATOM 717 N N . VAL A 1 96 ? 11.167 25.017 21.687 1.00 16.70 225 VAL A N 1
ATOM 718 C CA . VAL A 1 96 ? 12.092 24.270 22.544 1.00 16.78 225 VAL A CA 1
ATOM 719 C C . VAL A 1 96 ? 11.301 23.917 23.836 1.00 16.30 225 VAL A C 1
ATOM 720 O O . VAL A 1 96 ? 10.827 24.826 24.530 1.00 13.65 225 VAL A O 1
ATOM 724 N N . TRP A 1 97 ? 11.111 22.629 23.973 1.00 15.21 226 TRP A N 1
ATOM 725 C CA . TRP A 1 97 ? 10.134 22.185 24.987 1.00 19.79 226 TRP A CA 1
ATOM 726 C C . TRP A 1 97 ? 10.701 22.675 26.338 1.00 16.01 226 TRP A C 1
ATOM 727 O O . TRP A 1 97 ? 11.896 22.835 26.540 1.00 12.99 226 TRP A O 1
ATOM 738 N N . GLY A 1 98 ? 9.802 23.170 27.162 1.00 20.83 227 GLY A N 1
ATOM 739 C CA . GLY A 1 98 ? 10.164 23.459 28.571 1.00 22.58 227 GLY A CA 1
ATOM 740 C C . GLY A 1 98 ? 10.527 24.921 28.656 1.00 23.94 227 GLY A C 1
ATOM 741 O O . GLY A 1 98 ? 10.856 25.435 29.723 1.00 25.43 227 GLY A O 1
ATOM 742 N N . LEU A 1 99 ? 10.756 25.585 27.512 1.00 23.66 228 LEU A N 1
ATOM 743 C CA . LEU A 1 99 ? 11.624 26.746 27.421 1.00 23.67 228 LEU A CA 1
ATOM 744 C C . LEU A 1 99 ? 10.838 27.884 26.720 1.00 24.34 228 LEU A C 1
ATOM 745 O O . LEU A 1 99 ? 10.280 28.780 27.394 1.00 21.89 228 LEU A O 1
ATOM 750 N N . GLY A 1 100 ? 10.707 27.785 25.354 1.00 18.04 229 GLY A N 1
ATOM 751 C CA . GLY A 1 100 ? 10.309 29.028 24.642 1.00 12.00 229 GLY A CA 1
ATOM 752 C C . GLY A 1 100 ? 10.467 28.732 23.104 1.00 13.99 229 GLY A C 1
ATOM 753 O O . GLY A 1 100 ? 10.245 27.600 22.700 1.00 11.96 229 GLY A O 1
ATOM 754 N N . TYR A 1 101 ? 11.012 29.710 22.397 1.00 14.18 230 TYR A N 1
ATOM 755 C CA . TYR A 1 101 ? 11.013 29.633 20.916 1.00 17.05 230 TYR A CA 1
ATOM 756 C C . TYR A 1 101 ? 12.420 29.970 20.461 1.00 18.63 230 TYR A C 1
ATOM 757 O O . TYR A 1 101 ? 13.184 30.649 21.195 1.00 18.59 230 TYR A O 1
ATOM 766 N N . VAL A 1 102 ? 12.779 29.510 19.235 1.00 16.59 231 VAL A N 1
ATOM 767 C CA . VAL A 1 102 ? 14.138 29.723 18.777 1.00 14.25 231 VAL A CA 1
ATOM 768 C C . VAL A 1 102 ? 14.133 29.950 17.238 1.00 16.58 231 VAL A C 1
ATOM 769 O O . VAL A 1 102 ? 13.420 29.247 16.528 1.00 13.56 231 VAL A O 1
ATOM 773 N N . PHE A 1 103 ? 14.938 30.900 16.798 1.00 16.55 232 PHE A N 1
ATOM 774 C CA . PHE A 1 103 ? 15.215 31.012 15.360 1.00 19.46 232 PHE A CA 1
ATOM 775 C C . PHE A 1 103 ? 16.363 30.118 14.930 1.00 19.15 232 PHE A C 1
ATOM 776 O O . PHE A 1 103 ? 17.459 30.209 15.458 1.00 18.69 232 PHE A O 1
ATOM 784 N N . VAL A 1 104 ? 16.147 29.271 13.911 1.00 17.73 233 VAL A N 1
ATOM 785 C CA . VAL A 1 104 ? 17.202 28.403 13.422 1.00 19.03 233 VAL A CA 1
ATOM 786 C C . VAL A 1 104 ? 17.520 28.833 11.959 1.00 20.14 233 VAL A C 1
ATOM 787 O O . VAL A 1 104 ? 16.655 28.668 11.115 1.00 19.40 233 VAL A O 1
ATOM 791 N N . PRO A 1 105 ? 18.676 29.416 11.751 1.00 21.62 234 PRO A N 1
ATOM 792 C CA . PRO A 1 105 ? 19.028 30.001 10.471 1.00 24.04 234 PRO A CA 1
ATOM 793 C C . PRO A 1 105 ? 19.188 28.985 9.341 1.00 24.93 234 PRO A C 1
ATOM 794 O O . PRO A 1 105 ? 19.330 27.790 9.592 1.00 20.93 234 PRO A O 1
ATOM 798 N N . ASP A 1 106 ? 19.326 29.515 8.116 1.00 27.04 235 ASP A N 1
ATOM 799 C CA . ASP A 1 106 ? 19.625 28.854 6.864 1.00 28.14 235 ASP A CA 1
ATOM 800 C C . ASP A 1 106 ? 18.603 28.825 5.726 1.00 26.60 235 ASP A C 1
ATOM 801 O O . ASP A 1 106 ? 17.943 27.779 5.547 1.00 26.83 235 ASP A O 1
#

Radius of gyration: 12.33 Å; Cα contacts (8 Å, |Δi|>4): 164; chains: 1; bounding box: 21×32×33 Å

Secondary structure (DSSP, 8-state):
-EEETTEEEETTTTEEEETTEEE---HHHHHHHHHHHHSTT--EEHHHHHHHH--SSS-TTSS-HHHHHHHHHHHH-S-TTS-SSEEEETTTEEEE---

Sequence (99 aa):
VIAFGKFKLNLGTREMFREDEPMPLTSGEFAVLKALVSHPREPLSRDKLMNLARGREYSAMERSIDVQISRLRRMVEEDPAHPRYIQTVWGLGYVFVPD

CATH classification: 1.10.10.10

GO terms:
  GO:0005737 cytoplasm (C, EXP)
  GO:0005515 protein binding (F, IPI)
  GO:0000156 phosphorelay response regulator activity (F, IDA)
  GO:0045893 positive regulation of DNA-templated transcription (P, IDA)
  GO:0000160 phosphorelay signal transduction system (P, IDA)
  GO:0000976 transcription cis-regulatory region binding (F, IDA)